Protein AF-A0A917W042-F1 (a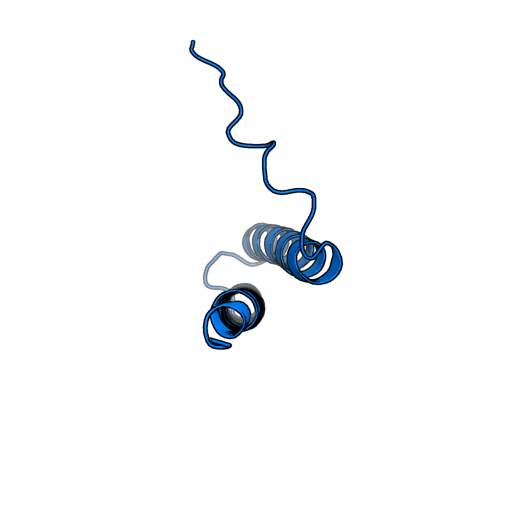fdb_monomer_lite)

Foldseek 3Di:
DDDDDPPDDPPDPDPPLVVVLVVLVVVLVVCCVVQNCPGPSSVVSVVVSVVSVVVVVCVVVVVPPDD

Organism: NCBI:txid492735

Structure (mmCIF, N/CA/C/O backbone):
data_AF-A0A917W042-F1
#
_entry.id   AF-A0A917W042-F1
#
loop_
_atom_site.group_PDB
_atom_site.id
_atom_site.type_symbol
_atom_site.label_atom_id
_atom_site.label_alt_id
_atom_site.label_comp_id
_atom_site.label_asym_id
_atom_site.label_entity_id
_atom_site.label_seq_id
_atom_site.pdbx_PDB_ins_code
_atom_site.Cartn_x
_atom_site.Cartn_y
_atom_site.Cartn_z
_atom_site.occupancy
_atom_site.B_iso_or_equiv
_atom_site.auth_seq_id
_atom_site.auth_comp_id
_atom_site.auth_asym_id
_atom_site.auth_atom_id
_atom_site.pdbx_PDB_model_num
ATOM 1 N N . MET A 1 1 ? 7.120 30.204 5.233 1.00 45.53 1 MET A N 1
ATOM 2 C CA . MET A 1 1 ? 7.393 28.982 6.016 1.00 45.53 1 MET A CA 1
ATOM 3 C C . MET A 1 1 ? 6.363 28.914 7.127 1.00 45.53 1 MET A C 1
ATOM 5 O O . MET A 1 1 ? 6.434 29.723 8.037 1.00 45.53 1 MET A O 1
ATOM 9 N N . SER A 1 2 ? 5.367 28.038 7.006 1.00 43.94 2 SER A N 1
ATOM 10 C CA . SER A 1 2 ? 4.422 27.764 8.090 1.00 43.94 2 SER A CA 1
ATOM 11 C C . SER A 1 2 ? 4.395 26.259 8.292 1.00 43.94 2 SER A C 1
ATOM 13 O O . SER A 1 2 ? 3.811 25.512 7.512 1.00 43.94 2 SER A O 1
ATOM 15 N N . SER A 1 3 ? 5.173 25.826 9.273 1.00 52.25 3 SER A N 1
ATOM 16 C CA . SER A 1 3 ? 5.210 24.470 9.788 1.00 52.25 3 SER A CA 1
ATOM 17 C C . SER A 1 3 ? 4.124 24.346 10.846 1.00 52.25 3 SER A C 1
ATOM 19 O O . SER A 1 3 ? 4.327 24.795 11.970 1.00 52.25 3 SER A O 1
ATOM 21 N N . LEU A 1 4 ? 2.998 23.721 10.513 1.00 43.00 4 LEU A N 1
ATOM 22 C CA . LEU A 1 4 ? 2.152 23.097 11.523 1.00 43.00 4 LEU A CA 1
ATOM 23 C C . LEU A 1 4 ? 1.889 21.659 11.086 1.00 43.00 4 LEU A C 1
ATOM 25 O O . LEU A 1 4 ? 1.150 21.372 10.148 1.00 43.00 4 LEU A O 1
ATOM 29 N N . SER A 1 5 ? 2.606 20.772 11.754 1.00 45.22 5 SER A N 1
ATOM 30 C CA . SER A 1 5 ? 2.584 19.329 11.629 1.00 45.22 5 SER A CA 1
ATOM 31 C C . SER A 1 5 ? 1.159 18.807 11.830 1.00 45.22 5 SER A C 1
ATOM 33 O O . SER A 1 5 ? 0.702 18.666 12.962 1.00 45.22 5 SER A O 1
ATOM 35 N N . ILE A 1 6 ? 0.460 18.460 10.745 1.00 50.66 6 ILE A N 1
ATOM 36 C CA . ILE A 1 6 ? -0.763 17.634 10.792 1.00 50.66 6 ILE A CA 1
ATOM 37 C C . ILE A 1 6 ? -0.350 16.169 11.006 1.00 50.66 6 ILE A C 1
ATOM 39 O O . ILE A 1 6 ? -0.636 15.271 10.224 1.00 50.66 6 ILE A O 1
ATOM 43 N N . VAL A 1 7 ? 0.438 15.938 12.047 1.00 47.50 7 VAL A N 1
ATOM 44 C CA . VAL A 1 7 ? 0.869 14.621 12.505 1.00 47.50 7 VAL A CA 1
ATOM 45 C C . VAL A 1 7 ? 0.990 14.793 14.005 1.00 47.50 7 VAL A C 1
ATOM 47 O O . VAL A 1 7 ? 2.053 15.185 14.458 1.00 47.50 7 VAL A O 1
ATOM 50 N N . ASN A 1 8 ? -0.137 14.728 14.725 1.00 54.53 8 ASN A N 1
ATOM 51 C CA . ASN A 1 8 ? -0.231 14.487 16.179 1.00 54.53 8 ASN A CA 1
ATOM 52 C C . ASN A 1 8 ? -1.662 14.729 16.701 1.00 54.53 8 ASN A C 1
ATOM 54 O O . ASN A 1 8 ? -1.876 15.591 17.553 1.00 54.53 8 ASN A O 1
ATOM 58 N N . LYS A 1 9 ? -2.667 13.981 16.216 1.00 44.62 9 LYS A N 1
ATOM 59 C CA . LYS A 1 9 ? -3.937 13.869 16.965 1.00 44.62 9 LYS A CA 1
ATOM 60 C C . LYS A 1 9 ? -4.771 12.609 16.696 1.00 44.62 9 LYS A C 1
ATOM 62 O O . LYS A 1 9 ? -5.991 12.692 16.635 1.00 44.62 9 LYS A O 1
ATOM 67 N N . THR A 1 10 ? -4.133 11.447 16.558 1.00 44.25 10 THR A N 1
ATOM 68 C CA . THR A 1 10 ? -4.853 10.156 16.446 1.00 44.25 10 THR A CA 1
ATOM 69 C C . THR A 1 10 ? -4.078 8.966 17.026 1.00 44.25 10 THR A C 1
ATOM 71 O O . THR A 1 10 ? -4.266 7.826 16.622 1.00 44.25 10 THR A O 1
ATOM 74 N N . GLN A 1 11 ? -3.216 9.206 18.013 1.00 45.25 11 GLN A N 1
ATOM 75 C CA . GLN A 1 11 ? -2.934 8.197 19.040 1.00 45.25 11 GLN A CA 1
ATOM 76 C C . GLN A 1 11 ? -4.033 8.440 20.081 1.00 45.25 11 GLN A C 1
ATOM 78 O O . GLN A 1 11 ? -4.081 9.538 20.614 1.00 45.25 11 GLN A O 1
ATOM 83 N N . GLU A 1 12 ? -5.111 7.658 20.140 1.00 46.47 12 GLU A N 1
ATOM 84 C CA . GLU A 1 12 ? -5.312 6.690 21.233 1.00 46.47 12 GLU A CA 1
ATOM 85 C C . GLU A 1 12 ? -6.488 5.717 20.964 1.00 46.47 12 GLU A C 1
ATOM 87 O O . GLU A 1 12 ? -7.094 5.201 21.897 1.00 46.47 12 GLU A O 1
ATOM 92 N N . ILE A 1 13 ? -6.855 5.431 19.707 1.00 53.22 13 ILE A N 1
ATOM 93 C CA . ILE A 1 13 ? -7.933 4.463 19.422 1.00 53.22 13 ILE A CA 1
ATOM 94 C C . ILE A 1 13 ? -7.530 3.599 18.206 1.00 53.22 13 ILE A C 1
ATOM 96 O O . ILE A 1 13 ? -7.457 4.094 17.088 1.00 53.22 13 ILE A O 1
ATOM 100 N N . TYR A 1 14 ? -7.228 2.313 18.450 1.00 56.22 14 TYR A N 1
ATOM 101 C CA . TYR A 1 14 ? -6.787 1.247 17.512 1.00 56.22 14 TYR A CA 1
ATOM 102 C C . TYR A 1 14 ? -5.317 1.249 17.022 1.00 56.22 14 TYR A C 1
ATOM 104 O O . TYR A 1 14 ? -5.068 1.315 15.814 1.00 56.22 14 TYR A O 1
ATOM 112 N N . PRO A 1 15 ? -4.324 1.046 17.913 1.00 61.28 15 PRO A N 1
ATOM 113 C CA . PRO A 1 15 ? -2.910 0.983 17.523 1.00 61.28 15 PRO A CA 1
ATOM 114 C C . PRO A 1 15 ? -2.620 -0.121 16.485 1.00 61.28 15 PRO A C 1
ATOM 116 O O . PRO A 1 15 ? -2.021 0.145 15.448 1.00 61.28 15 PRO A O 1
ATOM 119 N N . SER A 1 16 ? -3.148 -1.336 16.674 1.00 73.12 16 SER A N 1
ATOM 120 C CA . SER A 1 16 ? -2.732 -2.492 15.861 1.00 73.12 16 SER A CA 1
ATOM 121 C C . SER A 1 16 ? -3.141 -2.427 14.380 1.00 73.12 16 SER A C 1
ATOM 123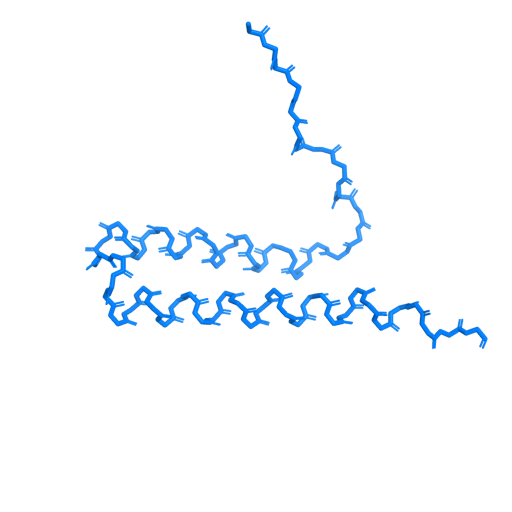 O O . SER A 1 16 ? -2.384 -2.856 13.508 1.00 73.12 16 SER A O 1
ATOM 125 N N . SER A 1 17 ? -4.332 -1.910 14.064 1.00 79.94 17 SER A N 1
ATOM 126 C CA . SER A 1 17 ? -4.807 -1.836 12.672 1.00 79.94 17 SER A CA 1
ATOM 127 C C . SER A 1 17 ? -4.120 -0.708 11.904 1.00 79.94 17 SER A C 1
ATOM 129 O O . SER A 1 17 ? -3.702 -0.906 10.763 1.00 79.94 17 SER A O 1
ATOM 131 N N . LEU A 1 18 ? -3.927 0.448 12.548 1.00 85.75 18 LEU A N 1
ATOM 132 C CA . LEU A 1 18 ? -3.242 1.584 11.939 1.00 85.75 18 LEU A CA 1
ATOM 133 C C . LEU A 1 18 ? -1.756 1.280 11.691 1.00 85.75 18 LEU A C 1
ATOM 135 O O . LEU A 1 18 ? -1.229 1.588 10.624 1.00 85.75 18 LEU A O 1
ATOM 139 N N . GLU A 1 19 ? -1.093 0.590 12.624 1.00 89.38 19 GLU A N 1
ATOM 140 C CA . GLU A 1 19 ? 0.286 0.122 12.448 1.00 89.38 19 GLU A CA 1
ATOM 141 C C . GLU A 1 19 ? 0.434 -0.836 11.256 1.00 89.38 19 GLU A C 1
ATOM 143 O O . GLU A 1 19 ? 1.411 -0.753 10.503 1.00 89.38 19 GLU A O 1
ATOM 148 N N . LYS A 1 20 ? -0.543 -1.729 11.038 1.00 90.44 20 LYS A N 1
ATOM 149 C CA . LYS A 1 20 ? -0.561 -2.637 9.879 1.00 90.44 20 LYS A CA 1
ATOM 150 C C . LYS A 1 20 ? -0.702 -1.872 8.564 1.00 90.44 20 LYS A C 1
ATOM 152 O O . LYS A 1 20 ? 0.043 -2.164 7.628 1.00 90.44 20 LYS A O 1
ATOM 157 N N . ILE A 1 21 ? -1.594 -0.883 8.511 1.00 92.19 21 ILE A N 1
ATOM 158 C CA . ILE A 1 21 ? -1.779 -0.006 7.345 1.00 92.19 21 ILE A CA 1
ATOM 159 C C . ILE A 1 21 ? -0.482 0.752 7.046 1.00 92.19 21 ILE A C 1
ATOM 161 O O . ILE A 1 21 ? 0.011 0.710 5.921 1.00 92.19 21 ILE A O 1
ATOM 165 N N . GLU A 1 22 ? 0.140 1.371 8.049 1.00 92.81 22 GLU A N 1
ATOM 166 C CA . GLU A 1 22 ? 1.389 2.120 7.872 1.00 92.81 22 GLU A CA 1
ATOM 167 C C . GLU A 1 22 ? 2.549 1.232 7.414 1.00 92.81 22 GLU A C 1
ATOM 169 O O . GLU A 1 22 ? 3.300 1.588 6.497 1.00 92.81 22 GLU A O 1
ATOM 174 N N . LYS A 1 23 ? 2.685 0.036 7.998 1.00 94.19 23 LYS A N 1
ATOM 175 C CA . LYS A 1 23 ? 3.682 -0.945 7.558 1.00 94.19 23 LYS A CA 1
ATOM 176 C C . LYS A 1 23 ? 3.452 -1.334 6.098 1.00 94.19 23 LYS A C 1
ATOM 178 O O . LYS A 1 23 ? 4.407 -1.382 5.319 1.00 94.19 23 LYS A O 1
ATOM 183 N N . LYS A 1 24 ? 2.196 -1.576 5.716 1.00 94.81 24 LYS A N 1
ATOM 184 C CA . LYS A 1 24 ? 1.841 -1.960 4.350 1.00 94.81 24 LYS A CA 1
ATOM 185 C C . LYS A 1 24 ? 2.055 -0.821 3.356 1.00 94.81 24 LYS A C 1
ATOM 187 O O . LYS A 1 24 ? 2.591 -1.052 2.277 1.00 94.81 24 LYS A O 1
ATOM 192 N N . ARG A 1 25 ? 1.772 0.418 3.756 1.00 94.94 25 ARG A N 1
ATOM 193 C CA . ARG A 1 25 ? 2.059 1.627 2.976 1.00 94.94 25 ARG A CA 1
ATOM 194 C C . ARG A 1 25 ? 3.553 1.775 2.686 1.00 94.94 25 ARG A C 1
ATOM 196 O O . ARG A 1 25 ? 3.942 2.021 1.548 1.00 94.94 25 ARG A O 1
ATOM 203 N N . LYS A 1 26 ? 4.413 1.572 3.691 1.00 96.06 26 LYS A N 1
ATOM 204 C CA . LYS A 1 26 ? 5.876 1.578 3.498 1.00 96.06 26 LYS A CA 1
ATOM 205 C C . LYS A 1 26 ? 6.328 0.475 2.541 1.00 96.06 26 LYS A C 1
ATOM 207 O O . LYS A 1 26 ? 7.189 0.721 1.698 1.00 96.06 26 LYS A O 1
ATOM 212 N N . GLN A 1 27 ? 5.732 -0.715 2.645 1.00 95.00 27 GLN A N 1
ATOM 213 C CA . GLN A 1 27 ? 5.999 -1.816 1.721 1.00 95.00 27 GLN A CA 1
ATOM 214 C C . GLN A 1 27 ? 5.610 -1.444 0.284 1.00 95.00 27 GLN A C 1
ATOM 216 O O . GLN A 1 27 ? 6.426 -1.635 -0.609 1.00 95.00 27 GLN A O 1
ATOM 221 N N . LEU A 1 28 ? 4.435 -0.846 0.068 1.00 95.44 28 LEU A N 1
ATOM 222 C CA . LEU A 1 28 ? 3.985 -0.395 -1.251 1.00 95.44 28 LEU A CA 1
ATOM 223 C C . LEU A 1 28 ? 4.977 0.585 -1.885 1.00 95.44 28 LEU A C 1
ATOM 225 O O . LEU A 1 28 ? 5.370 0.392 -3.032 1.00 95.44 28 LEU A O 1
ATOM 229 N N . PHE A 1 29 ? 5.429 1.598 -1.140 1.00 95.56 29 PHE A N 1
ATOM 230 C CA . PHE A 1 29 ? 6.416 2.554 -1.649 1.00 95.56 29 PHE A CA 1
ATOM 231 C C . PHE A 1 29 ? 7.756 1.897 -1.974 1.00 95.56 29 PHE A C 1
ATOM 233 O O . PHE A 1 29 ? 8.371 2.221 -2.990 1.00 95.56 29 PHE A O 1
ATOM 240 N N . HIS A 1 30 ? 8.207 0.964 -1.136 1.00 96.12 30 HIS A N 1
ATOM 241 C CA . HIS A 1 30 ? 9.423 0.212 -1.411 1.00 96.12 30 HIS A CA 1
ATOM 242 C C . HIS A 1 30 ? 9.277 -0.637 -2.683 1.00 96.12 30 HIS A C 1
ATOM 244 O O . HIS A 1 30 ? 10.128 -0.571 -3.563 1.00 96.12 30 HIS A O 1
ATOM 250 N N . THR A 1 31 ? 8.173 -1.372 -2.827 1.00 94.44 31 THR A N 1
ATOM 251 C CA . THR A 1 31 ? 7.887 -2.196 -4.008 1.00 94.44 31 THR A CA 1
ATOM 252 C C . THR A 1 31 ? 7.739 -1.341 -5.268 1.00 94.44 31 THR A C 1
ATOM 254 O O . THR A 1 31 ? 8.341 -1.671 -6.283 1.00 94.44 31 THR A O 1
ATOM 257 N N . ALA A 1 32 ? 7.058 -0.196 -5.194 1.00 95.50 32 ALA A N 1
ATOM 258 C CA . ALA A 1 32 ? 6.940 0.753 -6.299 1.00 95.50 32 ALA A CA 1
ATOM 259 C C . ALA A 1 32 ? 8.298 1.312 -6.740 1.00 95.50 32 ALA A C 1
ATOM 261 O O . ALA A 1 32 ? 8.536 1.480 -7.933 1.00 95.50 32 ALA A O 1
ATOM 262 N N . LYS A 1 33 ? 9.202 1.576 -5.788 1.00 96.06 33 LYS A N 1
ATOM 263 C CA . LYS A 1 33 ? 10.564 2.039 -6.078 1.00 96.06 33 LYS A CA 1
ATOM 264 C C . LYS A 1 33 ? 11.425 0.943 -6.716 1.00 96.06 33 LYS A C 1
ATOM 266 O O . LYS A 1 33 ? 12.276 1.260 -7.538 1.00 96.06 33 LYS A O 1
ATOM 271 N N . THR A 1 34 ? 11.213 -0.316 -6.336 1.00 96.38 34 THR A N 1
ATOM 272 C CA . THR A 1 34 ? 12.002 -1.461 -6.817 1.00 96.38 34 THR A CA 1
ATOM 273 C C . THR A 1 34 ? 11.507 -2.000 -8.161 1.00 96.38 34 THR A C 1
ATOM 275 O O . THR A 1 34 ? 12.317 -2.258 -9.043 1.00 96.38 34 THR A O 1
ATOM 278 N N . TYR A 1 35 ? 10.193 -2.164 -8.327 1.00 94.31 35 TYR A N 1
ATOM 279 C CA . TYR A 1 35 ? 9.586 -2.825 -9.490 1.00 94.31 35 TYR A CA 1
ATOM 280 C C . TYR A 1 35 ? 8.865 -1.851 -10.435 1.00 94.31 35 TYR A C 1
ATOM 282 O O . TYR A 1 35 ? 8.623 -2.178 -11.593 1.00 94.31 35 TYR A O 1
ATOM 290 N N . GLY A 1 36 ? 8.546 -0.639 -9.972 1.00 93.69 36 GLY A N 1
ATOM 291 C CA . GLY A 1 36 ? 7.757 0.352 -10.704 1.00 93.69 36 GLY A CA 1
ATOM 292 C C . GLY A 1 36 ? 6.293 0.389 -10.258 1.00 93.69 36 GLY A C 1
ATOM 293 O O . GLY A 1 36 ? 5.766 -0.562 -9.679 1.00 93.69 36 GLY A O 1
ATOM 294 N N . ILE A 1 37 ? 5.612 1.506 -10.526 1.00 93.00 37 ILE A N 1
ATOM 295 C CA . ILE A 1 37 ? 4.242 1.754 -10.038 1.00 93.00 37 ILE A CA 1
ATOM 296 C C . ILE A 1 37 ? 3.190 0.818 -10.653 1.00 93.00 37 ILE A C 1
ATOM 298 O O . ILE A 1 37 ? 2.219 0.466 -9.992 1.00 93.00 37 ILE A O 1
ATOM 302 N N . TYR A 1 38 ? 3.410 0.376 -11.893 1.00 94.31 38 TYR A N 1
ATOM 303 C CA . TYR A 1 38 ? 2.508 -0.523 -12.622 1.00 94.31 38 TYR A CA 1
ATOM 304 C C . TYR A 1 38 ? 2.906 -1.996 -12.517 1.00 94.31 38 TYR A C 1
ATOM 306 O O . TYR A 1 38 ? 2.265 -2.849 -13.128 1.00 94.31 38 TYR A O 1
ATOM 314 N N . ALA A 1 39 ? 3.964 -2.307 -11.765 1.00 95.19 39 ALA A N 1
ATOM 315 C CA . ALA A 1 39 ? 4.398 -3.681 -11.596 1.00 95.19 39 ALA A CA 1
ATOM 316 C C . ALA A 1 39 ? 3.307 -4.506 -10.900 1.00 95.19 39 ALA A C 1
ATOM 318 O O . ALA A 1 39 ? 2.649 -4.000 -9.980 1.00 95.19 39 ALA A O 1
ATOM 319 N N . PRO A 1 40 ? 3.105 -5.772 -11.296 1.00 95.62 40 PRO A N 1
ATOM 320 C CA . PRO A 1 40 ? 2.084 -6.623 -10.696 1.00 95.62 40 PRO A CA 1
ATOM 321 C C . PRO A 1 40 ? 2.261 -6.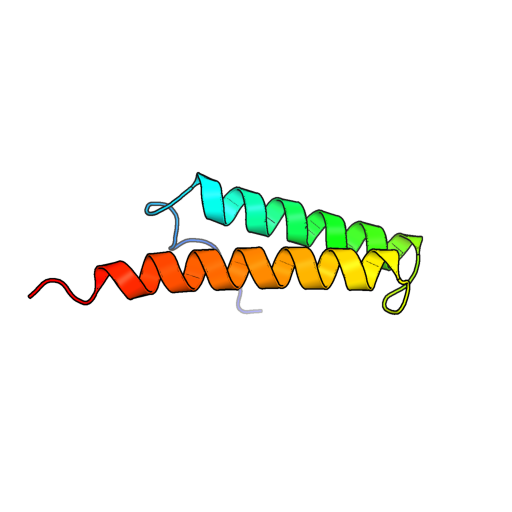758 -9.176 1.00 95.62 40 PRO A C 1
ATOM 323 O O . PRO A 1 40 ? 1.267 -6.818 -8.452 1.00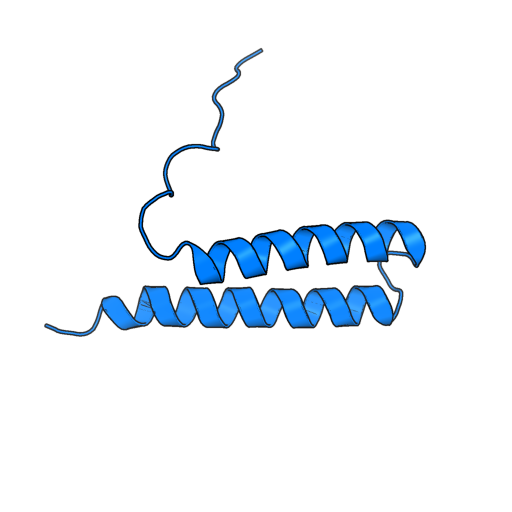 95.62 40 PRO A O 1
ATOM 326 N N . GLU A 1 41 ? 3.496 -6.726 -8.675 1.00 93.81 41 GLU A N 1
ATOM 327 C CA . GLU A 1 41 ? 3.839 -6.727 -7.253 1.00 93.81 41 GLU A CA 1
ATOM 328 C C . GLU A 1 41 ? 3.356 -5.458 -6.546 1.00 93.81 41 GLU A C 1
ATOM 330 O O . GLU A 1 41 ? 2.757 -5.538 -5.471 1.00 93.81 41 GLU A O 1
ATOM 335 N N . THR A 1 42 ? 3.575 -4.291 -7.157 1.00 94.75 42 THR A N 1
ATOM 336 C CA . THR A 1 42 ? 3.131 -2.996 -6.626 1.00 94.75 42 THR A CA 1
ATOM 337 C C . THR A 1 42 ? 1.611 -2.908 -6.625 1.00 94.75 42 THR A C 1
ATOM 339 O O . THR A 1 42 ? 1.017 -2.553 -5.610 1.00 94.75 42 THR A O 1
ATOM 342 N N . LEU A 1 43 ? 0.962 -3.319 -7.718 1.00 95.88 43 LEU A N 1
ATOM 343 C CA . LEU A 1 43 ? -0.497 -3.359 -7.812 1.00 95.88 43 LEU A CA 1
ATOM 344 C C . LEU A 1 43 ? -1.105 -4.328 -6.792 1.00 95.88 43 LEU A C 1
ATOM 346 O O . LEU A 1 43 ? -2.131 -4.023 -6.187 1.00 95.88 43 LEU A O 1
ATOM 350 N N . ARG A 1 44 ? -0.471 -5.485 -6.561 1.00 95.38 44 ARG A N 1
ATOM 351 C CA . ARG A 1 44 ? -0.904 -6.423 -5.517 1.00 95.38 44 ARG A CA 1
ATOM 352 C C . ARG A 1 44 ? -0.772 -5.798 -4.133 1.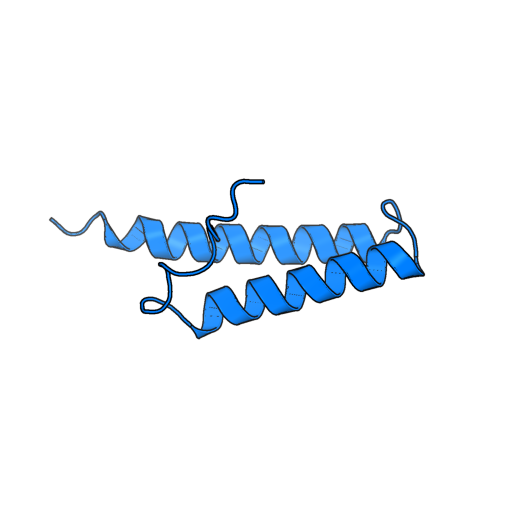00 95.38 44 ARG A C 1
ATOM 354 O O . ARG A 1 44 ? -1.716 -5.857 -3.355 1.00 95.38 44 ARG A O 1
ATOM 361 N N . CYS A 1 45 ? 0.359 -5.153 -3.855 1.00 93.38 45 CYS A N 1
ATOM 362 C CA . CYS A 1 45 ? 0.587 -4.473 -2.586 1.00 93.38 45 CYS A CA 1
ATOM 363 C C . CYS A 1 45 ? -0.413 -3.323 -2.360 1.00 93.38 45 CYS A C 1
ATOM 365 O O . CYS A 1 45 ? -0.864 -3.141 -1.232 1.00 93.38 45 CYS A O 1
ATOM 367 N N . SER A 1 46 ? -0.810 -2.611 -3.425 1.00 94.75 46 SER A N 1
ATOM 368 C CA . SER A 1 46 ? -1.826 -1.549 -3.376 1.00 94.75 46 SER A CA 1
ATOM 369 C C . SER A 1 46 ? -3.175 -2.121 -2.972 1.00 94.75 46 SER A C 1
ATOM 371 O O . SER A 1 46 ? -3.738 -1.685 -1.979 1.00 94.75 46 SER A O 1
ATOM 373 N N . ARG A 1 47 ? -3.637 -3.176 -3.657 1.00 96.25 47 ARG A N 1
ATOM 374 C CA . ARG A 1 47 ? -4.913 -3.830 -3.328 1.00 96.25 47 ARG A CA 1
ATOM 375 C C . ARG A 1 47 ? -4.943 -4.349 -1.892 1.00 96.25 47 ARG A C 1
ATOM 377 O O . ARG A 1 47 ? -5.945 -4.208 -1.204 1.00 96.25 47 ARG A O 1
ATOM 384 N N . GLU A 1 48 ? -3.843 -4.945 -1.433 1.00 94.94 48 GLU A N 1
ATOM 385 C CA . GLU A 1 48 ? -3.729 -5.429 -0.054 1.00 94.94 48 GLU A CA 1
ATOM 386 C C . GLU A 1 48 ? -3.778 -4.275 0.968 1.00 94.94 48 GLU A C 1
ATOM 388 O O . GLU A 1 48 ? -4.336 -4.446 2.048 1.00 94.94 48 GLU A O 1
ATOM 393 N N . LEU A 1 49 ? -3.215 -3.106 0.645 1.00 94.81 49 LEU A N 1
ATOM 394 C CA . LEU A 1 49 ? -3.320 -1.905 1.478 1.00 94.81 49 LEU A CA 1
ATOM 395 C C . LEU A 1 49 ? -4.749 -1.345 1.485 1.00 94.81 49 LEU A C 1
ATOM 397 O O . LEU A 1 49 ? -5.258 -1.026 2.557 1.00 94.81 49 LEU A O 1
ATOM 401 N N . ASP A 1 50 ? -5.392 -1.263 0.321 1.00 95.50 50 ASP A N 1
ATOM 402 C CA . ASP A 1 50 ? -6.756 -0.746 0.179 1.00 95.50 50 ASP A CA 1
ATOM 403 C C . ASP A 1 50 ? -7.747 -1.569 1.015 1.00 95.50 50 ASP A C 1
ATOM 405 O O . ASP A 1 50 ? -8.558 -1.003 1.744 1.00 95.50 50 ASP A O 1
ATOM 409 N N . LEU A 1 51 ? -7.620 -2.902 1.010 1.00 94.81 51 LEU A N 1
ATOM 410 C CA . LEU A 1 51 ? -8.437 -3.789 1.847 1.00 94.81 51 LEU A CA 1
ATOM 411 C C . LEU A 1 51 ? -8.257 -3.521 3.348 1.00 94.81 51 LEU A C 1
ATOM 413 O O . LEU A 1 51 ? -9.241 -3.485 4.080 1.00 94.81 51 LEU A O 1
ATOM 417 N N . LEU A 1 52 ? -7.020 -3.298 3.809 1.00 90.94 52 LEU A N 1
ATOM 418 C CA . LEU A 1 52 ? -6.756 -2.978 5.218 1.00 90.94 52 LEU A CA 1
ATOM 419 C C . LEU A 1 52 ? -7.367 -1.632 5.623 1.00 90.94 52 LEU A C 1
ATOM 421 O O . LEU A 1 52 ? -7.823 -1.479 6.755 1.00 90.94 52 LEU A O 1
ATOM 425 N N . ILE A 1 53 ? -7.367 -0.657 4.711 1.00 91.44 53 ILE A N 1
ATOM 426 C CA . ILE A 1 53 ? -7.986 0.652 4.934 1.00 91.44 53 ILE A CA 1
ATOM 427 C C . ILE A 1 53 ? -9.504 0.507 5.026 1.00 91.44 53 ILE A C 1
ATOM 429 O O . ILE A 1 53 ? -10.092 1.044 5.963 1.00 91.44 53 ILE A O 1
ATOM 433 N N . VAL A 1 54 ? -10.124 -0.236 4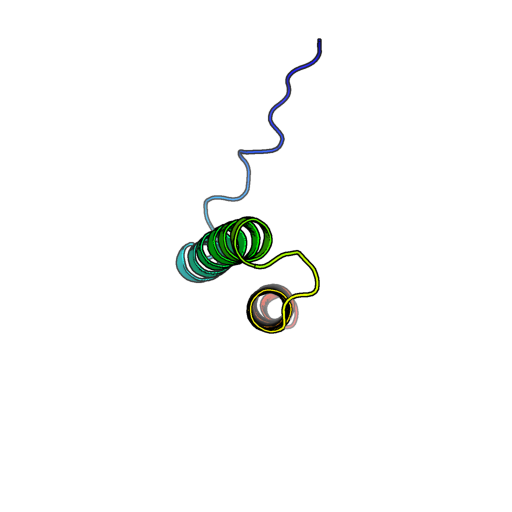.105 1.00 92.62 54 VAL A N 1
ATOM 434 C CA . VAL A 1 54 ? -11.571 -0.497 4.121 1.00 92.62 54 VAL A CA 1
ATOM 435 C C . VAL A 1 54 ? -11.972 -1.213 5.409 1.00 92.62 54 VAL A C 1
ATOM 437 O O . VAL A 1 54 ? -12.850 -0.729 6.112 1.00 92.62 54 VAL A O 1
ATOM 440 N N . GLU A 1 55 ? -11.272 -2.284 5.793 1.00 89.81 55 GLU A N 1
ATOM 441 C CA . GLU A 1 55 ? -11.554 -3.020 7.034 1.00 89.81 55 GLU A CA 1
ATOM 442 C C . GLU A 1 55 ? -11.445 -2.114 8.274 1.00 89.81 55 GLU A C 1
ATOM 444 O O . GLU A 1 55 ? -12.229 -2.215 9.220 1.00 89.81 55 GLU A O 1
ATOM 449 N N . PHE A 1 56 ? -10.464 -1.210 8.291 1.00 88.12 56 PHE A N 1
ATOM 450 C CA . PHE A 1 56 ? -10.317 -0.241 9.372 1.00 88.12 56 PHE A CA 1
ATOM 451 C C . PHE A 1 56 ? -11.461 0.776 9.393 1.00 88.12 56 PHE A C 1
ATOM 453 O O . PHE A 1 56 ? -12.013 1.050 10.456 1.00 88.12 56 PHE A O 1
ATOM 460 N N . GLN A 1 57 ? -11.839 1.309 8.231 1.00 86.75 57 GLN A N 1
ATOM 461 C CA . GLN A 1 57 ? -12.949 2.249 8.102 1.00 86.75 57 GLN A CA 1
ATOM 462 C C . GLN A 1 57 ? -14.270 1.612 8.528 1.00 86.75 57 GLN A C 1
ATOM 464 O O . GLN A 1 57 ? -14.996 2.216 9.311 1.00 86.75 57 GLN A O 1
ATOM 469 N N . GLU A 1 58 ? -14.551 0.385 8.093 1.00 88.00 58 GLU A N 1
ATOM 470 C CA . GLU A 1 58 ? -15.735 -0.374 8.501 1.00 88.00 58 GLU A CA 1
ATOM 471 C C . GLU A 1 58 ? -15.791 -0.545 10.020 1.00 88.00 58 GLU A C 1
ATOM 473 O O . GLU A 1 58 ? -16.816 -0.240 10.625 1.00 88.00 58 GLU A O 1
ATOM 478 N N . LYS A 1 59 ? -14.676 -0.928 10.658 1.00 84.38 59 LYS A N 1
ATOM 479 C CA . LYS A 1 59 ? -14.592 -1.042 12.126 1.00 84.38 59 LYS A CA 1
ATOM 480 C C . LYS A 1 59 ? -14.805 0.286 12.843 1.00 84.38 59 LYS A C 1
ATOM 482 O O . LYS A 1 59 ? -15.393 0.307 13.918 1.00 84.38 59 LYS A O 1
ATOM 487 N N . CYS A 1 60 ? -14.319 1.393 12.288 1.00 80.50 60 CYS A N 1
ATOM 488 C CA . CYS A 1 60 ? -14.544 2.716 12.868 1.00 80.50 60 CYS A CA 1
ATOM 489 C C . CYS A 1 60 ? -15.988 3.204 12.678 1.00 80.50 60 CYS A C 1
ATOM 491 O O . CYS A 1 60 ? -16.501 3.926 13.531 1.00 80.50 60 CYS A O 1
ATOM 493 N N . LEU A 1 61 ? -16.640 2.824 11.576 1.00 72.62 61 LEU A N 1
ATOM 494 C CA . LEU A 1 61 ? -18.018 3.203 11.258 1.00 72.62 61 LEU A CA 1
ATOM 495 C C . LEU A 1 61 ? -19.048 2.344 12.007 1.00 72.62 61 LEU A C 1
ATOM 497 O O . LEU A 1 61 ? -20.077 2.870 12.424 1.00 72.62 61 LEU A O 1
ATOM 501 N N . SER A 1 62 ? -18.767 1.060 12.253 1.00 60.25 62 SER A N 1
ATOM 502 C CA . SER A 1 62 ? -19.666 0.154 12.986 1.00 60.25 62 SER A CA 1
ATOM 503 C C . SER A 1 62 ? -19.835 0.506 14.468 1.00 60.25 62 SER A C 1
ATOM 505 O O . SER A 1 62 ? -20.751 0.008 15.103 1.00 60.25 62 SER A O 1
ATOM 507 N N . VAL A 1 63 ? -18.985 1.374 15.027 1.00 57.22 63 VAL A N 1
ATOM 508 C CA . VAL A 1 63 ? -19.096 1.875 16.413 1.00 57.22 63 VAL A CA 1
ATOM 509 C C . VAL A 1 63 ? -20.194 2.949 16.557 1.00 57.22 63 VAL A C 1
ATOM 511 O O . VAL A 1 63 ? -20.519 3.349 17.669 1.00 57.22 63 VAL A O 1
ATOM 514 N N . GLN A 1 64 ? -20.791 3.429 15.459 1.00 52.16 64 GLN A N 1
ATOM 515 C CA . GLN A 1 64 ? -21.764 4.535 15.489 1.00 52.16 64 GLN A CA 1
ATOM 516 C C . GLN A 1 64 ? -23.241 4.113 15.380 1.00 52.16 64 GLN A C 1
ATOM 518 O O . GLN A 1 64 ? -24.098 4.987 15.280 1.00 52.16 64 GLN A O 1
ATOM 523 N N . ILE A 1 65 ? -23.568 2.814 15.403 1.00 53.81 65 ILE A N 1
ATOM 524 C CA . ILE A 1 65 ? -24.960 2.326 15.305 1.00 53.81 65 ILE A CA 1
ATOM 525 C C . ILE A 1 65 ? -25.301 1.411 16.486 1.00 53.81 65 ILE A C 1
ATOM 527 O O . ILE A 1 65 ? -25.795 0.311 16.300 1.00 53.81 65 ILE A O 1
ATOM 531 N N . ASP A 1 66 ? -25.053 1.883 17.704 1.00 49.56 66 ASP A N 1
ATOM 532 C CA . ASP A 1 66 ? -25.686 1.340 18.906 1.00 49.56 66 ASP A CA 1
ATOM 533 C C . ASP A 1 66 ? -26.311 2.531 19.662 1.00 49.56 66 ASP A C 1
ATOM 535 O O . ASP A 1 66 ? -25.644 3.236 20.422 1.00 49.56 66 ASP A O 1
ATOM 539 N N . SER A 1 67 ? -27.579 2.841 19.378 1.00 45.62 67 SER A N 1
ATOM 540 C CA . SER A 1 67 ? -28.420 3.796 20.124 1.00 45.62 67 SER A CA 1
ATOM 541 C C . SER A 1 67 ? -29.817 3.228 20.294 1.00 45.62 67 SER A C 1
ATOM 543 O O . SER A 1 67 ? -30.321 2.636 19.314 1.00 45.62 67 SER A O 1
#

InterPro domains:
  IPR018540 Aspartyl-phosphate phosphatase Spo0E-like [PF09388] (18-57)
  IPR036638 Helix-loop-helix DNA-binding domain superfamily [G3DSA:4.10.280.10] (18-66)
  IPR037208 Aspartyl-phosphate phosphatase Spo0E-like superfamily [SSF140500] (18-61)

Radius of gyration: 15.36 Å; chains: 1; bounding box: 40×36×34 Å

pLDDT: mean 78.75, std 20.13, range [43.0, 96.38]

Secondary structure (DSSP, 8-state):
-----S-SS--SS-HHHHHHHHHHHHHHHHHHHHH-TTSHHHHHHHHHHHHHHHHHHHHHHGGG---

Sequence (67 aa):
MSSLSIVNKTQEIYPSSLEKIEKKRKQLFHTAKTYGIYAPETLRCSRELDLLIVEFQEKCLSVQIDS